Protein AF-A0A183GQ91-F1 (afdb_monomer_lite)

Sequence (179 aa):
LESNKSLPPFDAIWNLSKISVDLEGVGVRSLQSEACPQLPSLFRNYWTLDDLSRPHTPFTAAIDSSFLFVITQKGTPLLAGCYAGNPAPQNSAFSLRAMFRIRNKSPPKEIPRPKEKLTKIQKKGEKIRRKRAAKMKRQAAEVLRKTRKRKKTMMKKAVGPPVAITFRSHNSPPTFLRH

Secondary structure (DSSP, 8-state):
-----PPPP-S-----------S--TT-S-SS-PPPPPPPGGG-TT--TTTTTSPPPP------S-EEEEEEETTEEEEEEEE--SSPPP---------HHHHTS------PPP-----HHHHHHHHHHHHHHHHHHHHHHHHHHHHHHHHHHHHHHS---------------------

pLDDT: mean 70.51, std 16.8, range [41.91, 93.62]

Structure (mmCIF, N/CA/C/O backbone):
data_AF-A0A183GQ91-F1
#
_entry.id   AF-A0A183GQ91-F1
#
loop_
_atom_site.group_PDB
_atom_site.id
_atom_site.type_symbol
_atom_site.label_atom_id
_atom_site.label_alt_id
_atom_site.label_comp_id
_atom_site.label_asym_id
_atom_site.label_entity_id
_atom_site.label_seq_id
_atom_site.pdbx_PDB_ins_code
_atom_site.Cartn_x
_atom_site.Cartn_y
_atom_site.Cartn_z
_atom_site.occupancy
_atom_site.B_iso_or_equiv
_atom_site.auth_seq_id
_atom_site.auth_comp_id
_atom_site.auth_asym_id
_atom_site.auth_atom_id
_atom_site.pdbx_PDB_model_num
ATOM 1 N N . LEU A 1 1 ? -12.845 23.732 22.575 1.00 45.59 1 LEU A N 1
ATOM 2 C CA . LEU A 1 1 ? -13.965 22.876 22.129 1.00 45.59 1 LEU A CA 1
ATOM 3 C C . LEU A 1 1 ? -13.473 22.135 20.894 1.00 45.59 1 LEU A C 1
ATOM 5 O O . LEU A 1 1 ? -13.706 22.604 19.801 1.00 45.59 1 LEU A O 1
ATOM 9 N N . GLU A 1 2 ? -12.720 21.044 21.047 1.00 42.25 2 GLU A N 1
ATOM 10 C CA . GLU A 1 2 ? -12.283 20.252 19.887 1.00 42.25 2 GLU A CA 1
ATOM 11 C C . GLU A 1 2 ? -12.387 18.771 20.229 1.00 42.25 2 GLU A C 1
ATOM 13 O O . GLU A 1 2 ? -11.795 18.248 21.176 1.00 42.25 2 GLU A O 1
ATOM 18 N N . SER A 1 3 ? -13.301 18.140 19.507 1.00 47.81 3 SER A N 1
ATOM 19 C CA . SER A 1 3 ? -13.744 16.771 19.662 1.00 47.81 3 SER A CA 1
ATOM 20 C C . SER A 1 3 ? -12.630 15.799 19.287 1.00 47.81 3 SER A C 1
ATOM 22 O O . SER A 1 3 ? -12.209 15.761 18.134 1.00 47.81 3 SER A O 1
ATOM 24 N N . ASN A 1 4 ? -12.241 14.936 20.229 1.00 55.56 4 ASN A N 1
ATOM 25 C CA . ASN A 1 4 ? -11.648 13.640 19.905 1.00 55.56 4 ASN A CA 1
ATOM 26 C C . ASN A 1 4 ? -12.714 12.811 19.175 1.00 55.56 4 ASN A C 1
ATOM 28 O O . ASN A 1 4 ? -13.448 12.046 19.802 1.00 55.56 4 ASN A O 1
ATOM 32 N N . LYS A 1 5 ? -12.844 13.001 17.862 1.00 58.00 5 LYS A N 1
ATOM 33 C CA . LYS A 1 5 ? -13.606 12.097 17.004 1.00 58.00 5 LYS A CA 1
ATOM 34 C C . LYS A 1 5 ? -12.736 10.865 16.775 1.00 58.00 5 LYS A C 1
ATOM 36 O O . LYS A 1 5 ? -11.973 10.795 15.820 1.00 58.00 5 LYS A O 1
ATOM 41 N N . SER A 1 6 ? -12.820 9.916 17.707 1.00 64.69 6 SER A N 1
ATOM 42 C CA . SER A 1 6 ? -12.523 8.517 17.400 1.00 64.69 6 SER A CA 1
ATOM 43 C C . SER A 1 6 ? -13.338 8.162 16.166 1.00 64.69 6 SER A C 1
ATOM 45 O O . SER A 1 6 ? -14.555 8.363 16.182 1.00 64.69 6 SER A O 1
ATOM 47 N N . LEU A 1 7 ? -12.682 7.674 15.114 1.00 60.44 7 LEU A N 1
ATOM 48 C CA . LEU A 1 7 ? -13.390 7.108 13.973 1.00 60.44 7 LEU A CA 1
ATOM 49 C C . LEU A 1 7 ? -14.388 6.060 14.505 1.00 60.44 7 LEU A C 1
ATOM 51 O O . LEU A 1 7 ? -14.053 5.340 15.458 1.00 60.44 7 LEU A O 1
ATOM 55 N N . PRO A 1 8 ? -15.627 6.031 13.988 1.00 66.75 8 PRO A N 1
ATOM 56 C CA . PRO A 1 8 ? -16.601 5.032 14.396 1.00 66.75 8 PRO A CA 1
ATOM 57 C C . PRO A 1 8 ? -16.057 3.625 14.095 1.00 66.75 8 PRO A C 1
ATOM 59 O O . PRO A 1 8 ? -15.249 3.474 13.173 1.00 66.75 8 PRO A O 1
ATOM 62 N N . PRO A 1 9 ? -16.465 2.597 14.861 1.00 74.75 9 PRO A N 1
ATOM 63 C CA . PRO A 1 9 ? -16.145 1.221 14.509 1.00 74.75 9 PRO A CA 1
ATOM 64 C C . PRO A 1 9 ? -16.698 0.940 13.107 1.00 74.75 9 PRO A C 1
ATOM 66 O O . PRO A 1 9 ? -17.877 1.173 12.849 1.00 74.75 9 PRO A O 1
ATOM 69 N N . PHE A 1 10 ? -15.827 0.511 12.201 1.00 75.50 10 PHE A N 1
ATOM 70 C CA . PHE A 1 10 ? -16.180 0.104 10.847 1.00 75.50 10 PHE A CA 1
ATOM 71 C C . PHE A 1 10 ? -16.064 -1.418 10.753 1.00 75.50 10 PHE A C 1
ATOM 73 O O . PHE A 1 10 ? -15.099 -1.992 11.258 1.00 75.50 10 PHE A O 1
ATOM 80 N N . ASP A 1 11 ? -17.033 -2.065 10.106 1.00 76.44 11 ASP A N 1
ATOM 81 C CA . ASP A 1 11 ? -17.033 -3.524 9.940 1.00 76.44 11 ASP A CA 1
ATOM 82 C C . ASP A 1 11 ? -16.030 -3.975 8.864 1.00 76.44 11 ASP A C 1
ATOM 84 O O . ASP A 1 11 ? -15.424 -5.039 8.979 1.00 76.44 11 ASP A O 1
ATOM 88 N N . ALA A 1 12 ? -15.801 -3.144 7.838 1.00 75.94 12 ALA A N 1
ATOM 89 C CA . ALA A 1 12 ? -14.780 -3.346 6.813 1.00 75.94 12 ALA A CA 1
ATOM 90 C C . ALA A 1 12 ? -14.427 -2.027 6.103 1.00 75.94 12 ALA A C 1
ATOM 92 O O . ALA A 1 12 ? -15.261 -1.128 5.986 1.00 75.94 12 ALA A O 1
ATOM 93 N N . ILE A 1 13 ? -13.198 -1.934 5.588 1.00 79.88 13 ILE A N 1
ATOM 94 C CA . ILE A 1 13 ? -12.772 -0.894 4.641 1.00 79.88 13 ILE A CA 1
ATOM 95 C C . ILE A 1 13 ? -12.487 -1.591 3.315 1.00 79.88 13 ILE A C 1
ATOM 97 O O . ILE A 1 13 ? -11.600 -2.438 3.239 1.00 79.88 13 ILE A O 1
ATOM 101 N N . TRP A 1 14 ? -13.231 -1.222 2.278 1.00 83.31 14 TRP A N 1
ATOM 102 C CA . TRP A 1 14 ? -13.055 -1.748 0.929 1.00 83.31 14 TRP A CA 1
ATOM 103 C C . TRP A 1 14 ? -12.305 -0.728 0.078 1.00 83.31 14 TRP A C 1
ATOM 105 O O . TRP A 1 14 ? -12.688 0.439 0.026 1.00 83.31 14 TRP A O 1
ATOM 115 N N . ASN A 1 15 ? -11.245 -1.169 -0.594 1.00 83.94 15 ASN A N 1
ATOM 116 C CA . ASN A 1 15 ? -10.548 -0.378 -1.599 1.00 83.94 15 ASN A CA 1
ATOM 117 C C . ASN A 1 15 ? -10.612 -1.134 -2.927 1.00 83.94 15 ASN A C 1
ATOM 119 O O . ASN A 1 15 ? -10.128 -2.262 -3.021 1.00 83.94 15 ASN A O 1
ATOM 123 N N . LEU A 1 16 ? -11.238 -0.515 -3.925 1.00 86.38 16 LEU A N 1
ATOM 124 C CA . LEU A 1 16 ? -11.279 -1.007 -5.292 1.00 86.38 16 LEU A CA 1
ATOM 125 C C . LEU A 1 16 ? -10.530 -0.011 -6.172 1.00 86.38 16 LEU A C 1
ATOM 127 O O . LEU A 1 16 ? -10.874 1.168 -6.211 1.00 86.38 16 LEU A O 1
ATOM 131 N N . SER A 1 17 ? -9.517 -0.500 -6.878 1.00 85.50 17 SER A N 1
ATOM 132 C CA . SER A 1 17 ? -8.691 0.290 -7.786 1.00 85.50 17 SER A CA 1
ATOM 133 C C . SER A 1 17 ? -8.646 -0.397 -9.148 1.00 85.50 17 SER A C 1
ATOM 135 O O . SER A 1 17 ? -8.503 -1.617 -9.222 1.00 85.50 17 SER A O 1
ATOM 137 N N . LYS A 1 18 ? -8.772 0.381 -10.225 1.00 87.00 18 LYS A N 1
ATOM 138 C CA . LYS A 1 18 ? -8.677 -0.087 -11.612 1.00 87.00 18 LYS A CA 1
ATOM 139 C C . LYS A 1 18 ? -7.689 0.797 -12.362 1.00 87.00 18 LYS A C 1
ATOM 141 O O . LYS A 1 18 ? -7.714 2.013 -12.201 1.00 87.00 18 LYS A O 1
ATOM 146 N N . ILE A 1 19 ? -6.850 0.176 -13.181 1.00 85.56 19 ILE A N 1
ATOM 147 C CA . ILE A 1 19 ? -5.863 0.849 -14.026 1.00 85.56 19 ILE A CA 1
ATOM 148 C C . ILE A 1 19 ? -5.972 0.242 -15.417 1.00 85.56 19 ILE A C 1
ATOM 150 O O . ILE A 1 19 ? -6.110 -0.975 -15.550 1.00 85.56 19 ILE A O 1
ATOM 154 N N . SER A 1 20 ? -5.888 1.087 -16.431 1.00 85.00 20 SER A N 1
ATOM 155 C CA . SER A 1 20 ? -5.679 0.705 -17.823 1.00 85.00 20 SER A CA 1
ATOM 156 C C . SER A 1 20 ? -4.433 1.423 -18.317 1.00 85.00 20 SER A C 1
ATOM 158 O O . SER A 1 20 ? -4.242 2.598 -18.010 1.00 85.00 20 SER A O 1
ATOM 160 N N . VAL A 1 21 ? -3.575 0.701 -19.030 1.00 83.31 21 VAL A N 1
ATOM 161 C CA . VAL A 1 21 ? -2.389 1.253 -19.685 1.00 83.31 21 VAL A CA 1
ATOM 162 C C . VAL A 1 21 ? -2.553 0.974 -21.168 1.00 83.31 21 VAL A C 1
ATOM 164 O O . VAL A 1 21 ? -2.753 -0.177 -21.555 1.00 83.31 21 VAL A O 1
ATOM 167 N N . ASP A 1 22 ? -2.513 2.025 -21.971 1.00 83.31 22 ASP A N 1
ATOM 168 C CA . ASP A 1 22 ? -2.649 1.995 -23.420 1.00 83.31 22 ASP A CA 1
ATOM 169 C C . ASP A 1 22 ? -1.534 2.832 -24.069 1.00 83.31 22 ASP A C 1
ATOM 171 O O . ASP A 1 22 ? -0.578 3.254 -23.414 1.00 83.31 22 ASP A O 1
ATOM 175 N N . LEU A 1 23 ? -1.622 3.004 -25.387 1.00 80.75 23 LEU A N 1
ATOM 176 C CA . LEU A 1 23 ? -0.683 3.805 -26.170 1.00 80.75 23 LEU A CA 1
ATOM 177 C C . LEU A 1 23 ? -1.080 5.292 -26.224 1.00 80.75 23 LEU A C 1
ATOM 179 O O . LEU A 1 23 ? -0.444 6.059 -26.948 1.00 80.75 23 LEU A O 1
ATOM 183 N N . GLU A 1 24 ? -2.135 5.712 -25.520 1.00 77.38 24 GLU A N 1
ATOM 184 C CA . GLU A 1 24 ? -2.628 7.085 -25.596 1.00 77.38 24 GLU A CA 1
ATOM 185 C C . GLU A 1 24 ? -1.759 8.038 -24.758 1.00 77.38 24 GLU A C 1
ATOM 187 O O . GLU A 1 24 ? -1.405 7.776 -23.609 1.00 77.38 24 GLU A O 1
ATOM 192 N N . GLY A 1 25 ? -1.404 9.192 -25.331 1.00 66.75 25 GLY A N 1
ATOM 193 C CA . GLY A 1 25 ? -0.608 10.209 -24.647 1.00 66.75 25 GLY A CA 1
ATOM 194 C C . GLY A 1 25 ? -0.501 11.512 -25.438 1.00 66.75 25 GLY A C 1
ATOM 195 O O . GLY A 1 25 ? -0.478 11.524 -26.667 1.00 66.75 25 GLY A O 1
ATOM 196 N N . VAL A 1 26 ? -0.432 12.649 -24.743 1.00 54.97 26 VAL A N 1
ATOM 197 C CA . VAL A 1 26 ? -0.196 13.950 -25.388 1.00 54.97 26 VAL A CA 1
ATOM 198 C C . VAL A 1 26 ? 1.276 14.016 -25.792 1.00 54.97 26 VAL A C 1
ATOM 200 O O . VAL A 1 26 ? 2.142 14.119 -24.929 1.00 54.97 26 VAL A O 1
ATOM 203 N N . GLY A 1 27 ? 1.560 13.941 -27.096 1.00 52.28 27 GLY A N 1
ATOM 204 C CA . GLY A 1 27 ? 2.931 14.005 -27.616 1.00 52.28 27 GLY A CA 1
ATOM 205 C C . GLY A 1 27 ? 3.409 12.796 -28.422 1.00 52.28 27 GLY A C 1
ATOM 206 O O . GLY A 1 27 ? 4.600 12.720 -28.691 1.00 52.28 27 GLY A O 1
ATOM 207 N N . VAL A 1 28 ? 2.525 11.904 -28.898 1.00 50.94 28 VAL A N 1
ATOM 208 C CA . VAL A 1 28 ? 2.866 10.862 -29.905 1.00 50.94 28 VAL A CA 1
ATOM 209 C C . VAL A 1 28 ? 3.153 11.472 -31.297 1.00 50.94 28 VAL A C 1
ATOM 211 O O . VAL A 1 28 ? 2.815 10.917 -32.340 1.00 50.94 28 VAL A O 1
ATOM 214 N N . ARG A 1 29 ? 3.749 12.669 -31.348 1.00 48.22 29 ARG A N 1
ATOM 215 C CA . ARG A 1 29 ? 4.317 13.228 -32.572 1.00 48.22 29 ARG A CA 1
ATOM 216 C C . ARG A 1 29 ? 5.681 12.587 -32.754 1.00 48.22 29 ARG A C 1
ATOM 218 O O . ARG A 1 29 ? 6.613 12.967 -32.066 1.00 48.22 29 ARG A O 1
ATOM 225 N N . SER A 1 30 ? 5.721 11.610 -33.661 1.00 50.47 30 SER A N 1
ATOM 226 C CA . SER A 1 30 ? 6.895 10.927 -34.212 1.00 50.47 30 SER A CA 1
ATOM 227 C C . SER A 1 30 ? 7.931 10.438 -33.194 1.00 50.47 30 SER A C 1
ATOM 229 O O . SER A 1 30 ? 8.595 11.217 -32.525 1.00 50.47 30 SER A O 1
ATOM 231 N N . LEU A 1 31 ? 8.200 9.134 -33.203 1.00 51.12 31 LEU A N 1
ATOM 232 C CA . LEU A 1 31 ? 9.393 8.487 -32.630 1.00 51.12 31 LEU A CA 1
ATOM 233 C C . LEU A 1 31 ? 10.724 8.951 -33.289 1.00 51.12 31 LEU A C 1
ATOM 235 O O . LEU A 1 31 ? 11.658 8.174 -33.452 1.00 51.12 31 LEU A O 1
ATOM 239 N N . GLN A 1 32 ? 10.807 10.211 -33.710 1.00 49.12 32 GLN A N 1
ATOM 240 C CA . GLN A 1 32 ? 11.984 10.909 -34.203 1.00 49.12 32 GLN A CA 1
ATOM 241 C C . GLN A 1 32 ? 12.317 11.950 -33.133 1.00 49.12 32 GLN A C 1
ATOM 243 O O . GLN A 1 32 ? 11.645 12.968 -33.003 1.00 49.12 32 GLN A O 1
ATOM 248 N N . SER A 1 33 ? 13.296 11.619 -32.297 1.00 44.06 33 SER A N 1
ATOM 249 C CA . SER A 1 33 ? 13.780 12.462 -31.207 1.00 44.06 33 SER A CA 1
ATOM 250 C C . SER A 1 33 ? 14.222 13.827 -31.745 1.00 44.06 33 SER A C 1
ATOM 252 O O . SER A 1 33 ? 15.272 13.922 -32.377 1.00 44.06 33 SER A O 1
ATOM 254 N N . GLU A 1 34 ? 13.478 14.896 -31.461 1.00 48.31 34 GLU A N 1
ATOM 255 C CA . GLU A 1 34 ? 14.061 16.239 -31.508 1.00 48.31 34 GLU A CA 1
ATOM 256 C C . GLU A 1 34 ? 15.117 16.366 -30.397 1.00 48.31 34 GLU A C 1
ATOM 258 O O . GLU A 1 34 ? 15.026 15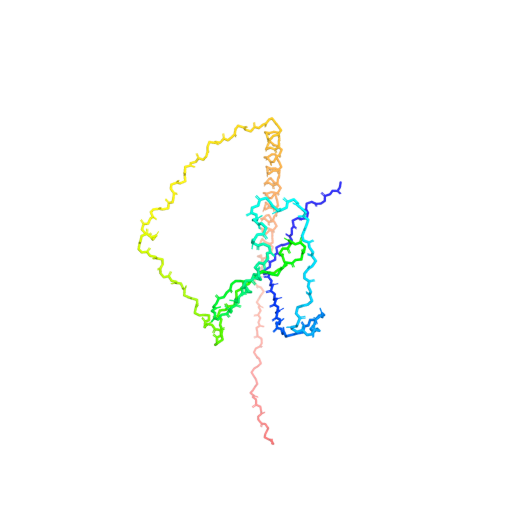.731 -29.340 1.00 48.31 34 GLU A O 1
ATOM 263 N N . ALA A 1 35 ? 16.180 17.119 -30.683 1.00 49.53 35 ALA A N 1
ATOM 264 C CA . ALA A 1 35 ? 17.376 17.201 -29.856 1.00 49.53 35 ALA A CA 1
ATOM 265 C C . ALA A 1 35 ? 17.063 17.661 -28.418 1.00 49.53 35 ALA A C 1
ATOM 267 O O . ALA A 1 35 ? 16.379 18.656 -28.186 1.00 49.53 35 ALA A O 1
ATOM 268 N N . CYS A 1 36 ? 17.601 16.915 -27.453 1.00 47.31 36 CYS A N 1
ATOM 269 C CA . CYS A 1 36 ? 17.405 17.106 -26.019 1.00 47.31 36 CYS A CA 1
ATOM 270 C C . CYS A 1 36 ? 17.847 18.515 -25.551 1.00 47.31 36 CYS A C 1
ATOM 272 O O . CYS A 1 36 ? 18.941 18.957 -25.920 1.00 47.31 36 CYS A O 1
ATOM 274 N N . PRO A 1 37 ? 17.064 19.224 -24.712 1.00 50.66 37 PRO A N 1
ATOM 275 C CA . PRO A 1 37 ? 17.494 20.487 -24.121 1.00 50.66 37 PRO A CA 1
ATOM 276 C C . PRO A 1 37 ? 18.655 20.249 -23.143 1.00 50.66 37 PRO A C 1
ATOM 278 O O . PRO A 1 37 ? 18.594 19.385 -22.268 1.00 50.66 37 PRO A O 1
ATOM 281 N N . GLN A 1 38 ? 19.737 21.012 -23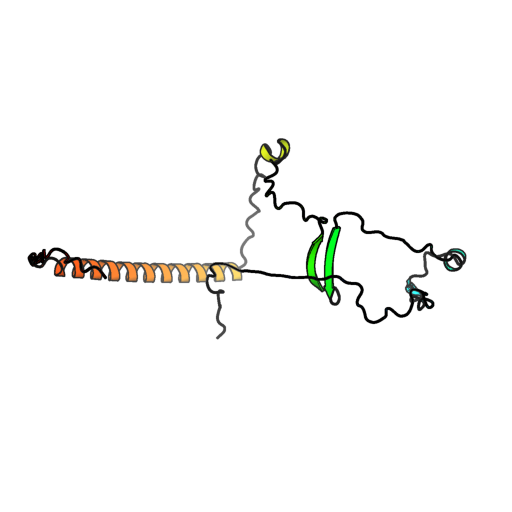.311 1.00 54.12 38 GLN A N 1
ATOM 282 C CA . GLN A 1 38 ? 20.988 20.844 -22.567 1.00 54.12 38 GLN A CA 1
ATOM 283 C C . GLN A 1 38 ? 20.785 20.941 -21.043 1.00 54.12 38 GLN A C 1
ATOM 285 O O . GLN A 1 38 ? 20.170 21.885 -20.545 1.00 54.12 38 GLN A O 1
ATOM 290 N N . LEU A 1 39 ? 21.350 19.983 -20.295 1.00 50.22 39 LEU A N 1
ATOM 291 C CA . LEU A 1 39 ? 21.336 19.990 -18.829 1.00 50.22 39 LEU A CA 1
ATOM 292 C C . LEU A 1 39 ? 22.164 21.153 -18.234 1.00 50.22 39 LEU A C 1
ATOM 294 O O . LEU A 1 39 ? 23.182 21.546 -18.815 1.00 50.22 39 LEU A O 1
ATOM 298 N N . PRO A 1 40 ? 21.797 21.652 -17.033 1.00 50.84 40 PRO A N 1
ATOM 299 C CA . PRO A 1 40 ? 22.548 22.682 -16.316 1.00 50.84 40 PRO A CA 1
ATOM 300 C C . PRO A 1 40 ? 23.999 22.272 -16.025 1.00 50.84 40 PRO A C 1
ATOM 302 O O . PRO A 1 40 ? 24.287 21.125 -15.675 1.00 50.84 40 PRO A O 1
ATOM 305 N N . SER A 1 41 ? 24.910 23.245 -16.104 1.00 55.22 41 SER A N 1
ATOM 306 C CA . SER A 1 41 ? 26.374 23.075 -16.044 1.00 55.22 41 SER A CA 1
ATOM 307 C C . SER A 1 41 ? 26.917 22.385 -14.786 1.00 55.22 41 SER A C 1
ATOM 309 O O . SER A 1 41 ? 28.026 21.859 -14.817 1.00 55.22 41 SER A O 1
ATOM 311 N N . LEU A 1 42 ? 26.146 22.335 -13.698 1.00 51.72 42 LEU A N 1
ATOM 312 C CA . LEU A 1 42 ? 26.565 21.779 -12.406 1.00 51.72 42 LEU A CA 1
ATOM 313 C C . LEU A 1 42 ? 26.741 20.248 -12.396 1.00 51.72 42 LEU A C 1
ATOM 315 O O . LEU A 1 42 ? 27.360 19.724 -11.474 1.00 51.72 42 LEU A O 1
ATOM 319 N N . PHE A 1 43 ? 26.256 19.529 -13.416 1.00 51.06 43 PHE A N 1
ATOM 320 C CA . PHE A 1 43 ? 26.429 18.072 -13.548 1.00 51.06 43 PHE A CA 1
ATOM 321 C C . PHE A 1 43 ? 27.604 17.658 -14.460 1.00 51.06 43 PHE A C 1
ATOM 323 O O . PHE A 1 43 ? 27.823 16.467 -14.677 1.00 51.06 43 PHE A O 1
ATOM 330 N N . ARG A 1 44 ? 28.388 18.612 -14.990 1.00 53.88 44 ARG A N 1
ATOM 331 C CA . ARG A 1 44 ? 29.426 18.369 -16.018 1.00 53.88 44 ARG A CA 1
ATOM 332 C C . ARG A 1 44 ? 30.794 17.883 -15.508 1.00 53.88 44 ARG A C 1
ATOM 334 O O . ARG A 1 44 ? 31.719 17.787 -16.303 1.00 53.88 44 ARG A O 1
ATOM 341 N N . ASN A 1 45 ? 30.964 17.544 -14.230 1.00 48.06 45 ASN A N 1
ATOM 342 C CA . ASN A 1 45 ? 32.311 17.307 -13.675 1.00 48.06 45 ASN A CA 1
ATOM 343 C C . ASN A 1 45 ? 32.871 15.878 -13.845 1.00 48.06 45 ASN A C 1
ATOM 345 O O . ASN A 1 45 ? 33.960 15.603 -13.355 1.00 48.06 45 ASN A O 1
ATOM 349 N N . TYR A 1 46 ? 32.168 14.980 -14.542 1.00 51.16 46 TYR A N 1
ATOM 350 C CA . TYR A 1 46 ? 32.629 13.599 -14.789 1.00 51.16 46 TYR A CA 1
ATOM 351 C C . TYR A 1 46 ? 32.757 13.225 -16.269 1.00 51.16 46 TYR A C 1
ATOM 353 O O . TYR A 1 46 ? 33.070 12.081 -16.574 1.00 51.16 46 TYR A O 1
ATOM 361 N N . TRP A 1 47 ? 32.503 14.163 -17.180 1.00 53.09 47 TRP A N 1
ATOM 362 C CA . TRP A 1 47 ? 32.396 13.871 -18.607 1.00 53.09 47 TRP A CA 1
ATOM 363 C C . TRP A 1 47 ? 33.546 14.554 -19.332 1.00 53.09 47 TRP A C 1
ATOM 365 O O . TRP A 1 47 ? 33.684 15.778 -19.274 1.00 53.09 47 TRP A O 1
ATOM 375 N N . THR A 1 48 ? 34.395 13.769 -19.990 1.00 59.44 48 THR A N 1
ATOM 376 C CA . THR A 1 48 ? 35.394 14.328 -20.900 1.00 59.44 48 THR A CA 1
ATOM 377 C C . THR A 1 48 ? 34.691 14.895 -22.135 1.00 59.44 48 THR A C 1
ATOM 379 O O . THR A 1 48 ? 33.555 14.532 -22.445 1.00 59.44 48 THR A O 1
ATOM 382 N N . LEU A 1 49 ? 35.337 15.817 -22.852 1.00 58.44 49 LEU A N 1
ATOM 383 C CA . LEU A 1 49 ? 34.750 16.429 -24.053 1.00 58.44 49 LEU A CA 1
ATOM 384 C C . LEU A 1 49 ? 34.413 15.375 -25.134 1.00 58.44 49 LEU A C 1
ATOM 386 O O . LEU A 1 49 ? 33.471 15.562 -25.901 1.00 58.44 49 LEU A O 1
ATOM 390 N N . ASP A 1 50 ? 35.124 14.243 -25.119 1.00 57.66 50 ASP A N 1
ATOM 391 C CA . ASP A 1 50 ? 34.872 13.063 -25.955 1.00 57.66 50 ASP A CA 1
ATOM 392 C C . ASP A 1 50 ? 33.647 12.239 -25.524 1.00 57.66 50 ASP A C 1
ATOM 394 O O . ASP A 1 50 ? 33.034 11.573 -26.358 1.00 57.66 50 ASP A O 1
ATOM 398 N N . ASP A 1 51 ? 33.236 12.287 -24.253 1.00 57.00 51 ASP A N 1
ATOM 399 C CA . ASP A 1 51 ? 32.023 11.593 -23.791 1.00 57.00 51 ASP A CA 1
ATOM 400 C C . ASP A 1 51 ? 30.743 12.328 -24.218 1.00 57.00 51 ASP A C 1
ATOM 402 O O . ASP A 1 51 ? 29.676 11.721 -24.306 1.00 57.00 51 ASP A O 1
ATOM 406 N N . LEU A 1 52 ? 30.849 13.631 -24.506 1.00 57.00 52 LEU A N 1
ATOM 407 C CA . LEU A 1 52 ? 29.756 14.473 -25.005 1.00 57.00 52 LEU A CA 1
ATOM 408 C C . LEU A 1 52 ? 29.554 14.358 -26.524 1.00 57.00 52 LEU A C 1
ATOM 410 O O . LEU A 1 52 ? 28.485 14.710 -27.020 1.00 57.00 52 LEU A O 1
ATOM 414 N N . SER A 1 53 ? 30.575 13.915 -27.266 1.00 59.53 53 SER A N 1
ATOM 415 C CA . SER A 1 53 ? 30.535 13.798 -28.731 1.00 59.53 53 SER A CA 1
ATOM 416 C C . SER A 1 53 ? 30.055 12.427 -29.208 1.00 59.53 53 SER A C 1
ATOM 418 O O . SER A 1 53 ? 29.658 12.276 -30.366 1.00 59.53 53 SER A O 1
ATOM 420 N N . ARG A 1 54 ? 30.052 11.421 -28.326 1.00 60.66 54 ARG A N 1
ATOM 421 C CA . ARG A 1 54 ? 29.536 10.090 -28.641 1.00 60.66 54 ARG A CA 1
ATOM 422 C C . ARG A 1 54 ? 28.017 10.079 -28.478 1.00 60.66 54 ARG A C 1
ATOM 424 O O . ARG A 1 54 ? 27.533 10.392 -27.391 1.00 60.66 54 ARG A O 1
ATOM 431 N N . PRO A 1 55 ? 27.247 9.684 -29.509 1.00 63.47 55 PRO A N 1
ATOM 432 C CA . PRO A 1 55 ? 25.823 9.450 -29.330 1.00 63.47 55 PRO A CA 1
ATOM 433 C C . PRO A 1 55 ? 25.656 8.387 -28.243 1.00 63.47 55 PRO A C 1
ATOM 435 O O . PRO A 1 55 ? 26.156 7.268 -28.378 1.00 63.47 55 PRO A O 1
ATOM 438 N N . HIS A 1 56 ? 25.005 8.750 -27.137 1.00 61.81 56 HIS A N 1
ATOM 439 C CA . HIS A 1 56 ? 24.693 7.787 -26.090 1.00 61.81 56 HIS A CA 1
ATOM 440 C C . HIS A 1 56 ? 23.883 6.651 -26.709 1.00 61.81 56 HIS A C 1
ATOM 442 O O . HIS A 1 56 ? 22.888 6.892 -27.395 1.00 61.81 56 HIS A O 1
ATOM 448 N N . THR A 1 57 ? 24.309 5.411 -26.482 1.00 62.66 57 THR A N 1
ATOM 449 C CA . THR A 1 57 ? 23.530 4.248 -26.891 1.00 62.66 57 THR A CA 1
ATOM 450 C C . THR A 1 57 ? 22.184 4.303 -26.167 1.00 62.66 57 THR A C 1
ATOM 452 O O . THR A 1 57 ? 22.166 4.323 -24.932 1.00 62.66 57 THR A O 1
ATOM 455 N N . PRO A 1 58 ? 21.051 4.372 -26.891 1.00 64.19 58 PRO A N 1
ATOM 456 C CA . PRO A 1 58 ? 19.748 4.420 -26.254 1.00 64.19 58 PRO A CA 1
ATOM 457 C C . PRO A 1 58 ? 19.560 3.140 -25.444 1.00 64.19 58 PRO A C 1
ATOM 459 O O . PRO A 1 58 ? 19.681 2.027 -25.962 1.00 64.19 58 PRO A O 1
ATOM 462 N N . PHE A 1 59 ? 19.289 3.300 -24.151 1.00 60.56 59 PHE A N 1
ATOM 463 C CA . PHE A 1 59 ? 19.004 2.172 -23.281 1.00 60.56 59 PHE A CA 1
ATOM 464 C C . PHE A 1 59 ? 17.663 1.572 -23.702 1.00 60.56 59 PHE A C 1
ATOM 466 O O . PHE A 1 59 ? 16.601 2.135 -23.439 1.00 60.56 59 PHE A O 1
ATOM 473 N N . THR A 1 60 ? 17.719 0.445 -24.405 1.00 65.31 60 THR A N 1
ATOM 474 C CA . THR A 1 60 ? 16.521 -0.297 -24.790 1.00 65.31 60 THR A CA 1
ATOM 475 C C . THR A 1 60 ? 16.145 -1.198 -23.623 1.00 65.31 60 THR A C 1
ATOM 477 O O . THR A 1 60 ? 16.853 -2.157 -23.324 1.00 65.31 60 THR A O 1
ATOM 480 N N . ALA A 1 61 ? 15.051 -0.865 -22.942 1.00 70.38 61 ALA A N 1
ATOM 481 C CA . ALA A 1 61 ? 14.491 -1.674 -21.870 1.00 70.38 61 ALA A CA 1
ATOM 482 C C . ALA A 1 61 ? 13.181 -2.298 -22.348 1.00 70.38 61 ALA A C 1
ATOM 484 O O . ALA A 1 61 ? 12.199 -1.589 -22.564 1.00 70.38 61 ALA A O 1
ATOM 485 N N . ALA A 1 62 ? 13.170 -3.617 -22.506 1.00 76.12 62 ALA A N 1
ATOM 486 C CA . ALA A 1 62 ? 11.944 -4.384 -22.666 1.00 76.12 62 ALA A CA 1
ATOM 487 C C . ALA A 1 62 ? 11.511 -4.913 -21.291 1.00 76.12 62 ALA A C 1
ATOM 489 O O . ALA A 1 62 ? 12.342 -5.364 -20.499 1.00 76.12 62 ALA A O 1
ATOM 490 N N . ILE A 1 63 ? 10.218 -4.811 -20.980 1.00 79.12 63 ILE A N 1
ATOM 491 C CA . ILE A 1 63 ? 9.645 -5.324 -19.731 1.00 79.12 63 ILE A CA 1
ATOM 492 C C . ILE A 1 63 ? 8.905 -6.622 -20.059 1.00 79.12 63 ILE A C 1
ATOM 494 O O . ILE A 1 63 ? 7.681 -6.650 -20.169 1.00 79.12 63 ILE A O 1
ATOM 498 N N . ASP A 1 64 ? 9.674 -7.696 -20.228 1.00 81.06 64 ASP A N 1
ATOM 499 C CA . ASP A 1 64 ? 9.162 -8.997 -20.687 1.00 81.06 64 ASP A CA 1
ATOM 500 C C . ASP A 1 64 ? 8.798 -9.951 -19.531 1.00 81.06 64 ASP A C 1
ATOM 502 O O . ASP A 1 64 ? 8.354 -11.078 -19.746 1.00 81.06 64 ASP A O 1
ATOM 506 N N . SER A 1 65 ? 8.983 -9.517 -18.280 1.00 80.19 65 SER A N 1
ATOM 507 C CA . SER A 1 65 ? 8.739 -10.308 -17.068 1.00 80.19 65 SER A CA 1
ATOM 508 C C . SER A 1 65 ? 7.872 -9.562 -16.059 1.00 80.19 65 SER A C 1
ATOM 510 O O . SER A 1 65 ? 7.654 -8.359 -16.180 1.00 80.19 65 SER A O 1
ATOM 512 N N . SER A 1 66 ? 7.424 -10.255 -15.009 1.00 85.00 66 SER A N 1
ATOM 513 C CA . SER A 1 66 ? 6.712 -9.636 -13.887 1.00 85.00 66 SER A CA 1
ATOM 514 C C . SER A 1 66 ? 7.472 -8.435 -13.318 1.00 85.00 66 SER A C 1
ATOM 516 O O . SER A 1 66 ? 8.687 -8.499 -13.119 1.00 85.00 66 SER A O 1
ATOM 518 N N . PHE A 1 67 ? 6.756 -7.352 -13.021 1.00 84.31 67 PHE A N 1
ATOM 519 C CA . PHE A 1 67 ? 7.348 -6.098 -12.560 1.00 84.31 67 PHE A CA 1
ATOM 520 C C . PHE A 1 67 ? 6.499 -5.413 -11.489 1.00 84.31 67 PHE A C 1
ATOM 522 O O . PHE A 1 67 ? 5.288 -5.618 -11.382 1.00 84.31 67 PHE A O 1
ATOM 529 N N . LEU A 1 68 ? 7.154 -4.581 -10.682 1.00 89.62 68 LEU A N 1
ATOM 530 C CA . LEU A 1 68 ? 6.507 -3.666 -9.745 1.00 89.62 68 LEU A CA 1
ATOM 531 C C . LEU A 1 68 ? 6.386 -2.295 -10.399 1.00 89.62 68 LEU A C 1
ATOM 533 O O . LEU A 1 68 ? 7.310 -1.851 -11.076 1.00 89.62 68 LEU A O 1
ATOM 537 N N . PHE A 1 69 ? 5.271 -1.612 -10.170 1.00 89.12 69 PHE A N 1
ATOM 538 C CA . PHE A 1 69 ? 5.065 -0.257 -10.661 1.00 89.12 69 PHE A CA 1
ATOM 539 C C . PHE A 1 69 ? 4.549 0.653 -9.550 1.00 89.12 69 PHE A C 1
ATOM 541 O O . PHE A 1 69 ? 3.817 0.231 -8.651 1.00 89.12 69 PHE A O 1
ATOM 548 N N . VAL A 1 70 ? 4.930 1.927 -9.632 1.00 92.00 70 VAL A N 1
ATOM 549 C CA . VAL A 1 70 ? 4.447 2.988 -8.750 1.00 92.00 70 VAL A CA 1
ATOM 550 C C . VAL A 1 70 ? 4.056 4.178 -9.615 1.00 92.00 70 VAL A C 1
ATOM 552 O O . VAL A 1 70 ? 4.884 4.729 -10.335 1.00 92.00 70 VAL A O 1
ATOM 555 N N . ILE A 1 71 ? 2.793 4.584 -9.536 1.00 89.88 71 ILE A N 1
ATOM 556 C CA . ILE A 1 71 ? 2.292 5.803 -10.165 1.00 89.88 71 ILE A CA 1
ATOM 557 C C . ILE A 1 71 ? 2.509 6.935 -9.172 1.00 89.88 71 ILE A C 1
ATOM 559 O O . ILE A 1 71 ? 1.992 6.900 -8.052 1.00 89.88 71 ILE A O 1
ATOM 563 N N . THR A 1 72 ? 3.286 7.937 -9.575 1.00 93.06 72 THR A N 1
ATOM 564 C CA . THR A 1 72 ? 3.601 9.093 -8.734 1.00 93.06 72 THR A CA 1
ATOM 565 C C . THR A 1 72 ? 3.112 10.383 -9.375 1.00 93.06 72 THR A C 1
ATOM 567 O O . THR A 1 72 ? 3.100 10.525 -10.595 1.00 93.06 72 THR A O 1
ATOM 570 N N . GLN A 1 73 ? 2.734 11.351 -8.545 1.00 90.50 73 GLN A N 1
ATOM 571 C CA . GLN A 1 73 ? 2.476 12.725 -8.960 1.00 90.50 73 GLN A CA 1
ATOM 572 C C . GLN A 1 73 ? 3.383 13.643 -8.148 1.00 90.50 73 GLN A C 1
ATOM 574 O O . GLN A 1 73 ? 3.264 13.719 -6.925 1.00 90.50 73 GLN A O 1
ATOM 579 N N . LYS A 1 74 ? 4.319 14.326 -8.823 1.00 90.81 74 LYS A N 1
ATOM 580 C CA . LYS A 1 74 ? 5.291 15.241 -8.188 1.00 90.81 74 LYS A CA 1
ATOM 581 C C . LYS A 1 74 ? 6.032 14.595 -7.000 1.00 90.81 74 LYS A C 1
ATOM 583 O O . LYS A 1 74 ? 6.176 15.203 -5.946 1.00 90.81 74 LYS A O 1
ATOM 588 N N . GLY A 1 75 ? 6.441 13.332 -7.150 1.00 83.25 75 GLY A N 1
ATOM 589 C CA . GLY A 1 75 ? 7.133 12.565 -6.104 1.00 83.25 75 GLY A CA 1
ATOM 590 C C . GLY A 1 75 ? 6.231 11.954 -5.024 1.00 83.25 75 GLY A C 1
ATOM 591 O O . GLY A 1 75 ? 6.721 11.198 -4.191 1.00 83.25 75 GLY A O 1
ATOM 592 N N . THR A 1 76 ? 4.921 12.215 -5.043 1.00 87.31 76 THR A N 1
ATOM 593 C CA . THR A 1 76 ? 3.966 11.576 -4.124 1.00 87.31 76 THR A CA 1
ATOM 594 C C . THR A 1 76 ? 3.419 10.294 -4.754 1.00 87.31 76 THR A C 1
ATOM 596 O O . THR A 1 76 ? 2.873 10.369 -5.858 1.00 87.31 76 THR A O 1
ATOM 599 N N . PRO A 1 77 ? 3.539 9.121 -4.109 1.00 88.88 77 PRO A N 1
ATOM 600 C CA . PRO A 1 77 ? 2.973 7.884 -4.635 1.00 88.88 77 PRO A CA 1
ATOM 601 C C . PRO A 1 77 ? 1.445 7.927 -4.543 1.00 88.88 77 PRO A C 1
ATOM 603 O O . PRO A 1 77 ? 0.883 8.058 -3.458 1.00 88.88 77 PRO A O 1
ATOM 606 N N . LEU A 1 78 ? 0.780 7.817 -5.690 1.00 89.25 78 LEU A N 1
ATOM 607 C CA . LEU A 1 78 ? -0.677 7.729 -5.786 1.00 89.25 78 LEU A CA 1
ATOM 608 C C . LEU A 1 78 ? -1.143 6.278 -5.728 1.00 89.25 78 LEU A C 1
ATOM 610 O O . LEU A 1 78 ? -2.170 5.970 -5.130 1.00 89.25 78 LEU A O 1
ATOM 614 N N . LEU A 1 79 ? -0.378 5.388 -6.357 1.00 90.25 79 LEU A N 1
ATOM 615 C CA . LEU A 1 79 ? -0.720 3.983 -6.465 1.00 90.25 79 LEU A CA 1
ATOM 616 C C . LEU A 1 79 ? 0.550 3.143 -6.616 1.00 90.25 79 LEU A C 1
ATOM 618 O O . LEU A 1 79 ? 1.463 3.527 -7.341 1.00 90.25 79 LEU A O 1
ATOM 622 N N . ALA A 1 80 ? 0.593 1.984 -5.967 1.00 91.31 80 ALA A N 1
ATOM 623 C CA . ALA A 1 80 ? 1.624 0.977 -6.170 1.00 91.31 80 ALA A CA 1
ATOM 624 C C . ALA A 1 80 ? 0.971 -0.373 -6.476 1.00 91.31 80 ALA A C 1
ATOM 626 O O . ALA A 1 80 ? -0.076 -0.699 -5.915 1.00 91.31 80 ALA A O 1
ATOM 627 N N . GLY A 1 81 ? 1.592 -1.153 -7.353 1.00 89.25 81 GLY A N 1
ATOM 628 C CA . GLY A 1 81 ? 1.087 -2.461 -7.745 1.00 89.25 81 GLY A CA 1
ATOM 629 C C . GLY A 1 81 ? 2.160 -3.346 -8.362 1.00 89.25 81 GLY A C 1
ATOM 630 O O . GLY A 1 81 ? 3.322 -2.961 -8.498 1.00 89.25 81 GLY A O 1
ATOM 631 N N . CYS A 1 82 ? 1.755 -4.558 -8.723 1.00 88.50 82 CYS A N 1
ATOM 632 C CA . CYS A 1 82 ? 2.575 -5.494 -9.474 1.00 88.50 82 CYS A CA 1
ATOM 633 C C . CYS A 1 82 ? 1.815 -5.980 -10.709 1.00 88.50 82 CYS A C 1
ATOM 635 O O . CYS A 1 82 ? 0.605 -6.204 -10.658 1.00 88.50 82 CYS A O 1
ATOM 637 N N . TYR A 1 83 ? 2.533 -6.147 -11.814 1.00 86.19 83 TYR A N 1
ATOM 638 C CA . TYR A 1 83 ? 2.075 -6.922 -12.955 1.00 86.19 83 TYR A CA 1
ATOM 639 C C . TYR A 1 83 ? 2.769 -8.277 -12.908 1.00 86.19 83 TYR A C 1
ATOM 641 O O . TYR A 1 83 ? 3.996 -8.348 -12.854 1.00 86.19 83 TYR A O 1
ATOM 649 N N . ALA A 1 84 ? 1.984 -9.349 -12.890 1.00 81.69 84 ALA A N 1
ATOM 650 C CA . ALA A 1 84 ? 2.489 -10.707 -12.715 1.00 81.69 84 ALA A CA 1
ATOM 651 C C . ALA A 1 84 ? 2.345 -11.583 -13.976 1.00 81.69 84 ALA A C 1
ATOM 653 O O . ALA A 1 84 ? 2.525 -12.795 -13.890 1.00 81.69 84 ALA A O 1
ATOM 654 N N . GLY A 1 85 ? 2.037 -10.975 -15.129 1.00 71.38 85 GLY A N 1
ATOM 655 C CA . GLY A 1 85 ? 1.839 -11.666 -16.408 1.00 71.38 85 GLY A CA 1
ATOM 656 C C . GLY A 1 85 ? 0.372 -11.947 -16.757 1.00 71.38 85 GLY A C 1
ATOM 657 O O . GLY A 1 85 ? -0.534 -11.702 -15.958 1.00 71.38 85 GLY A O 1
ATOM 658 N N . ASN A 1 86 ? 0.156 -12.455 -17.976 1.00 66.44 86 ASN A N 1
ATOM 659 C CA . ASN A 1 86 ? -1.132 -12.937 -18.484 1.00 66.44 86 ASN A CA 1
ATOM 660 C C . ASN A 1 86 ? -0.973 -14.404 -18.964 1.00 66.44 86 ASN A C 1
ATOM 662 O O . ASN A 1 86 ? -0.093 -14.643 -19.791 1.00 66.44 86 ASN A O 1
ATOM 666 N N . PRO A 1 87 ? -1.779 -15.381 -18.499 1.00 63.84 87 PRO A N 1
ATOM 667 C CA . PRO A 1 87 ? -2.852 -15.240 -17.519 1.00 63.84 87 PRO A CA 1
ATOM 668 C C . PRO A 1 87 ? -2.318 -14.755 -16.177 1.00 63.84 87 PRO A C 1
ATOM 670 O O . PRO A 1 87 ? -1.193 -15.082 -15.795 1.00 63.84 87 PRO A O 1
ATOM 673 N N . ALA A 1 88 ? -3.130 -13.959 -15.475 1.00 61.56 88 ALA A N 1
ATOM 674 C CA . ALA A 1 88 ? -2.822 -13.606 -14.098 1.00 61.56 88 ALA A CA 1
ATOM 675 C C . ALA A 1 88 ? -2.525 -14.912 -13.347 1.00 61.56 88 ALA A C 1
ATOM 677 O O . ALA A 1 88 ? -3.316 -15.859 -13.475 1.00 61.56 88 ALA A O 1
ATOM 678 N N . PRO A 1 89 ? -1.400 -15.012 -12.616 1.00 59.06 89 PRO A N 1
ATOM 679 C CA . PRO A 1 89 ? -1.128 -16.202 -11.834 1.00 59.06 89 PRO A CA 1
ATOM 680 C C . PRO A 1 89 ? -2.355 -16.467 -10.974 1.00 59.06 89 PRO A C 1
ATOM 682 O O . PRO A 1 89 ? -2.899 -15.541 -10.365 1.00 59.06 89 PRO A O 1
ATOM 685 N N . GLN A 1 90 ? -2.838 -17.713 -10.991 1.00 57.84 90 GLN A N 1
ATOM 686 C CA . GLN A 1 90 ? -3.959 -18.097 -10.147 1.00 57.84 90 GLN A CA 1
ATOM 687 C C . GLN A 1 90 ? -3.661 -17.583 -8.738 1.00 57.84 90 GLN A C 1
ATOM 689 O O . GLN A 1 90 ? -2.542 -17.746 -8.249 1.00 57.84 90 GLN A O 1
ATOM 694 N N . ASN A 1 91 ? -4.649 -16.954 -8.094 1.00 53.03 91 ASN A N 1
ATOM 695 C CA . ASN A 1 91 ? -4.602 -16.623 -6.671 1.00 53.03 91 ASN A CA 1
ATOM 696 C C . ASN A 1 91 ? -4.636 -17.924 -5.852 1.00 53.03 91 ASN A C 1
ATOM 698 O O . ASN A 1 91 ? -5.502 -18.148 -5.012 1.00 53.03 91 ASN A O 1
ATOM 702 N N . SER A 1 92 ? -3.696 -18.826 -6.098 1.00 53.84 92 SER A N 1
ATOM 703 C CA . SER A 1 92 ? -3.230 -19.775 -5.123 1.00 53.84 92 SER A CA 1
ATOM 704 C C . SER A 1 92 ? -2.700 -18.927 -3.983 1.00 53.84 92 SER A C 1
ATOM 706 O O . SER A 1 92 ? -1.606 -18.362 -4.058 1.00 53.84 92 SER A O 1
ATOM 708 N N . ALA A 1 93 ? -3.503 -18.793 -2.933 1.00 52.69 93 ALA A N 1
ATOM 709 C CA . ALA A 1 93 ? -3.018 -18.422 -1.623 1.00 52.69 93 ALA A CA 1
ATOM 710 C C . ALA A 1 93 ? -2.001 -19.493 -1.205 1.00 52.69 93 ALA A C 1
ATOM 712 O O . ALA A 1 93 ? -2.300 -20.405 -0.436 1.00 52.69 93 ALA A O 1
ATOM 713 N N . PHE A 1 94 ? -0.793 -19.439 -1.765 1.00 52.12 94 PHE A N 1
ATOM 714 C CA . PHE A 1 94 ? 0.295 -20.267 -1.316 1.00 52.12 94 PHE A CA 1
ATOM 715 C C . PHE A 1 94 ? 0.682 -19.699 0.038 1.00 52.12 94 PHE A C 1
ATOM 717 O O . PHE A 1 94 ? 1.478 -18.770 0.160 1.00 52.12 94 PHE A O 1
ATOM 724 N N . SER A 1 95 ? 0.118 -20.299 1.081 1.00 53.22 95 SER A N 1
ATOM 725 C CA . SER A 1 95 ? 0.783 -20.365 2.371 1.00 53.22 95 SER A CA 1
ATOM 726 C C . SER A 1 95 ? 2.053 -21.183 2.154 1.00 53.22 95 SER A C 1
ATOM 728 O O . SER A 1 95 ? 2.105 -22.371 2.472 1.00 53.22 95 SER A O 1
ATOM 730 N N . LEU A 1 96 ? 3.064 -20.581 1.518 1.00 55.78 96 LEU A N 1
ATOM 731 C CA . LEU A 1 96 ? 4.351 -21.221 1.329 1.00 55.78 96 LEU A CA 1
ATOM 732 C C . LEU A 1 96 ? 4.849 -21.565 2.719 1.00 55.78 96 LEU A C 1
ATOM 734 O O . LEU A 1 96 ? 4.994 -20.702 3.591 1.00 55.78 96 LEU A O 1
ATOM 738 N N . ARG A 1 97 ? 5.039 -22.866 2.948 1.00 58.88 97 ARG A N 1
ATOM 739 C CA . ARG A 1 97 ? 5.569 -23.354 4.207 1.00 58.88 97 ARG A CA 1
ATOM 740 C C . ARG A 1 97 ? 6.895 -22.610 4.431 1.00 58.88 97 ARG A C 1
ATOM 742 O O . ARG A 1 97 ? 7.858 -22.897 3.731 1.00 58.88 97 ARG A O 1
ATOM 749 N N . ALA A 1 98 ? 6.954 -21.695 5.405 1.00 69.38 98 ALA A N 1
ATOM 750 C CA . ALA A 1 98 ? 8.203 -21.022 5.760 1.00 69.38 98 ALA A CA 1
ATOM 751 C C . ALA A 1 98 ? 9.323 -22.062 5.938 1.00 69.38 98 AL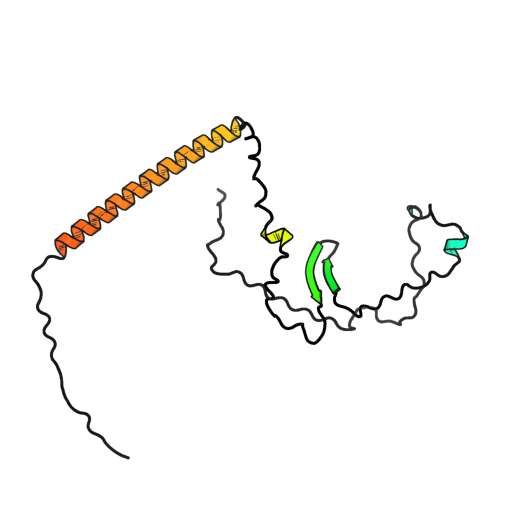A A C 1
ATOM 753 O O . ALA A 1 98 ? 9.093 -23.134 6.511 1.00 69.38 98 ALA A O 1
ATOM 754 N N . MET A 1 99 ? 10.520 -21.769 5.426 1.00 75.94 99 MET A N 1
ATOM 755 C CA . MET A 1 99 ? 11.655 -22.692 5.507 1.00 75.94 99 MET A CA 1
ATOM 756 C C . MET A 1 99 ? 11.876 -23.169 6.950 1.00 75.94 99 MET A C 1
ATOM 758 O O . MET A 1 99 ? 11.661 -22.412 7.901 1.00 75.94 99 MET A O 1
ATOM 762 N N . PHE A 1 100 ? 12.349 -24.409 7.121 1.00 77.88 100 PHE A N 1
ATOM 763 C CA . PHE A 1 100 ? 12.591 -25.034 8.434 1.00 77.88 100 PHE A CA 1
ATOM 764 C C . PHE A 1 100 ? 13.385 -24.121 9.384 1.00 77.88 100 PHE A C 1
ATOM 766 O O . PHE A 1 100 ? 13.043 -23.983 10.555 1.00 77.88 100 PHE A O 1
ATOM 773 N N . ARG A 1 101 ? 14.375 -23.399 8.841 1.00 78.81 101 ARG A N 1
ATOM 774 C CA . ARG A 1 101 ? 15.201 -22.427 9.574 1.00 78.81 101 ARG A CA 1
ATOM 775 C C . ARG A 1 101 ? 14.408 -21.271 10.192 1.00 78.81 101 ARG A C 1
ATOM 777 O O . ARG A 1 101 ? 14.767 -20.813 11.266 1.00 78.81 101 ARG A O 1
ATOM 784 N N . ILE A 1 102 ? 13.358 -20.788 9.525 1.00 76.69 102 ILE A N 1
ATOM 785 C CA . ILE A 1 102 ? 12.537 -19.659 9.998 1.00 76.69 102 ILE A CA 1
ATOM 786 C C . ILE A 1 102 ? 11.539 -20.142 11.050 1.00 76.69 102 ILE A C 1
ATOM 788 O O . ILE A 1 102 ? 11.321 -19.469 12.049 1.00 76.69 102 ILE A O 1
ATOM 792 N N . ARG A 1 103 ? 10.975 -21.336 10.851 1.00 75.06 103 ARG A N 1
ATOM 793 C CA . ARG A 1 103 ? 9.994 -21.940 11.764 1.00 75.06 103 ARG A CA 1
ATOM 794 C C . ARG A 1 103 ? 10.559 -22.334 13.108 1.00 75.06 103 ARG A C 1
ATOM 796 O O . ARG A 1 103 ? 9.888 -22.180 14.118 1.00 75.06 103 ARG A O 1
ATOM 803 N N . ASN A 1 104 ? 11.777 -22.861 13.088 1.00 83.56 104 ASN A N 1
ATOM 804 C CA . ASN A 1 104 ? 12.453 -23.324 14.291 1.00 83.56 104 ASN A CA 1
ATOM 805 C C . ASN A 1 104 ? 13.310 -22.230 14.916 1.00 83.56 104 ASN A C 1
ATOM 807 O O . ASN A 1 104 ? 13.974 -22.462 15.925 1.00 83.56 104 ASN A O 1
ATOM 811 N N . LYS A 1 105 ? 13.307 -21.028 14.328 1.00 84.00 105 LYS A N 1
ATOM 812 C CA . LYS A 1 105 ? 13.875 -19.869 14.988 1.00 84.00 105 LYS A CA 1
ATOM 813 C C . LYS A 1 105 ? 12.965 -19.546 16.164 1.00 84.00 105 LYS A C 1
ATOM 815 O O . LYS A 1 105 ? 11.792 -19.229 15.979 1.00 84.00 105 LYS A O 1
ATOM 820 N N . SER A 1 106 ? 13.511 -19.625 17.372 1.00 81.56 106 SER A N 1
ATOM 821 C CA . SER A 1 106 ? 12.832 -19.105 18.554 1.00 81.56 106 SER A CA 1
ATOM 822 C C . SER A 1 106 ? 12.390 -17.663 18.275 1.00 81.56 106 SER A C 1
ATOM 824 O O . SER A 1 106 ? 13.182 -16.919 17.675 1.00 81.56 106 SER A O 1
ATOM 826 N N . PRO A 1 107 ? 11.183 -17.250 18.705 1.00 80.62 107 PRO A N 1
ATOM 827 C CA . PRO A 1 107 ? 10.770 -15.858 18.624 1.00 80.62 107 PRO A CA 1
ATOM 828 C C . PRO A 1 107 ? 11.903 -14.953 19.120 1.00 80.62 107 PRO A C 1
ATOM 830 O O . PRO A 1 107 ? 12.601 -15.337 20.070 1.00 80.62 107 PRO A O 1
ATOM 833 N N . PRO A 1 108 ? 12.145 -13.797 18.477 1.00 82.50 108 PRO A N 1
ATOM 834 C CA . PRO A 1 108 ? 13.138 -12.856 18.965 1.00 82.50 108 PRO A CA 1
ATOM 835 C C . PRO A 1 108 ? 12.905 -12.635 20.456 1.00 82.50 108 PRO A C 1
ATOM 837 O O . PRO A 1 108 ? 11.785 -12.330 20.864 1.00 82.50 108 PRO A O 1
ATOM 840 N N . LYS A 1 109 ? 13.941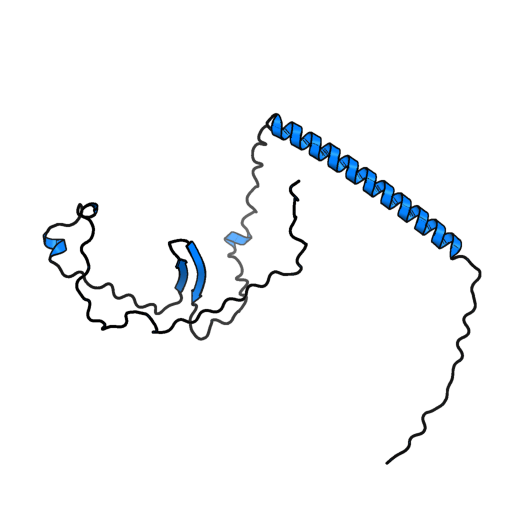 -12.841 21.276 1.00 78.12 109 LYS A N 1
ATOM 841 C CA . LYS A 1 109 ? 13.849 -12.532 22.701 1.00 78.12 109 LYS A CA 1
ATOM 842 C C . LYS A 1 109 ? 13.529 -11.046 22.794 1.00 78.12 109 LYS A C 1
ATOM 844 O O . LYS A 1 109 ? 14.355 -10.219 22.407 1.00 78.12 109 LYS A O 1
ATOM 849 N N . GLU A 1 110 ? 12.326 -10.717 23.248 1.00 76.44 110 GLU A N 1
ATOM 850 C CA . GLU A 1 110 ? 11.943 -9.340 23.520 1.00 76.44 110 GLU A CA 1
ATOM 851 C C . GLU A 1 110 ? 12.821 -8.849 24.668 1.00 76.44 110 GLU A C 1
ATOM 853 O O . GLU A 1 110 ? 12.545 -9.105 25.837 1.00 76.44 110 GLU A O 1
ATOM 858 N N . ILE A 1 111 ? 13.938 -8.197 24.343 1.00 77.69 111 ILE A N 1
ATOM 859 C CA . ILE A 1 111 ? 14.734 -7.498 25.344 1.00 77.69 111 ILE A CA 1
ATOM 860 C C . ILE A 1 111 ? 13.858 -6.329 25.800 1.00 77.69 111 ILE A C 1
ATOM 862 O O . ILE A 1 111 ? 13.565 -5.446 24.981 1.00 77.69 111 ILE A O 1
ATOM 866 N N . PRO A 1 112 ? 13.389 -6.310 27.061 1.00 76.25 112 PRO A N 1
ATOM 867 C CA . PRO A 1 112 ? 12.558 -5.221 27.531 1.00 76.25 112 PRO A CA 1
ATOM 868 C C . PRO A 1 112 ? 13.386 -3.943 27.437 1.00 76.25 112 PRO A C 1
ATOM 870 O O . PRO A 1 112 ? 14.432 -3.816 28.077 1.00 76.25 112 PRO A O 1
ATOM 873 N N . ARG A 1 113 ? 12.936 -2.997 26.606 1.00 74.00 113 ARG A N 1
ATOM 874 C CA . ARG A 1 113 ? 13.604 -1.698 26.506 1.00 74.00 113 ARG A CA 1
ATOM 875 C C . ARG A 1 113 ? 13.640 -1.055 27.898 1.00 74.00 113 ARG A C 1
ATOM 877 O O . ARG A 1 113 ? 12.645 -1.159 28.628 1.00 74.00 113 ARG A O 1
ATOM 884 N N . PRO A 1 114 ? 14.740 -0.374 28.268 1.00 78.25 114 PRO A N 1
ATOM 885 C CA . PRO A 1 114 ? 14.797 0.382 29.508 1.00 78.25 114 PRO A CA 1
ATOM 886 C C . PRO A 1 114 ? 13.593 1.319 29.575 1.00 78.25 114 PRO A C 1
ATOM 888 O O . PRO A 1 114 ? 13.354 2.099 28.653 1.00 78.25 114 PRO A O 1
ATOM 891 N N . LYS A 1 115 ? 12.796 1.214 30.643 1.00 76.19 115 LYS A N 1
ATOM 892 C CA . LYS A 1 115 ? 11.644 2.098 30.829 1.00 76.19 115 LYS A CA 1
ATOM 893 C C . LYS A 1 115 ? 12.165 3.518 31.008 1.00 76.19 115 LYS A C 1
ATOM 895 O O . LYS A 1 115 ? 12.795 3.828 32.018 1.00 76.19 115 LYS A O 1
ATOM 900 N N . GLU A 1 116 ? 11.899 4.364 30.025 1.00 80.00 116 GLU A N 1
ATOM 901 C CA . GLU A 1 116 ? 12.281 5.767 30.067 1.00 80.00 116 GLU A CA 1
ATOM 902 C C . GLU A 1 116 ? 11.623 6.457 31.274 1.00 80.00 116 GLU A C 1
ATOM 904 O O . GLU A 1 116 ? 10.440 6.251 31.576 1.00 80.00 116 GLU A O 1
ATOM 909 N N . LYS A 1 117 ? 12.403 7.252 32.018 1.00 84.25 117 LYS A N 1
ATOM 910 C CA . LYS A 1 117 ? 11.887 7.980 33.181 1.00 84.25 117 LYS A CA 1
ATOM 911 C C . LYS A 1 117 ? 10.897 9.036 32.693 1.00 84.25 117 LYS A C 1
ATOM 913 O O . LYS A 1 117 ? 11.286 10.000 32.046 1.00 84.25 117 LYS A O 1
ATOM 918 N N . LEU A 1 118 ? 9.626 8.887 33.067 1.00 80.75 118 LEU A N 1
ATOM 919 C CA . LEU A 1 118 ? 8.586 9.840 32.684 1.00 80.75 118 LEU A CA 1
ATOM 920 C C . LEU A 1 118 ? 8.908 11.261 33.167 1.00 80.75 118 LEU A C 1
ATOM 922 O O . LEU A 1 118 ? 9.220 11.481 34.347 1.00 80.75 118 LEU A O 1
ATOM 926 N N . THR A 1 119 ? 8.739 12.235 32.276 1.00 87.75 119 THR A N 1
ATOM 927 C CA . THR A 1 119 ? 8.870 13.661 32.591 1.00 87.75 119 THR A CA 1
ATOM 928 C C . THR A 1 119 ? 7.778 14.115 33.568 1.00 87.75 119 THR A C 1
ATOM 930 O O . THR A 1 119 ? 6.739 13.466 33.733 1.00 87.75 119 THR A O 1
ATOM 933 N N . LYS A 1 120 ? 7.968 15.266 34.234 1.00 91.19 120 LYS A N 1
ATOM 934 C CA . LYS A 1 120 ? 6.964 15.830 35.165 1.00 91.19 120 LYS A CA 1
ATOM 935 C C . LYS A 1 120 ? 5.593 16.017 34.489 1.00 91.19 120 LYS A C 1
ATOM 937 O O . LYS A 1 120 ? 4.562 15.740 35.105 1.00 91.19 120 LYS A O 1
ATOM 942 N N . ILE A 1 121 ? 5.585 16.424 33.216 1.00 90.69 121 ILE A N 1
ATOM 943 C CA . ILE A 1 121 ? 4.371 16.607 32.404 1.00 90.69 121 ILE A CA 1
ATOM 944 C C . ILE A 1 121 ? 3.685 15.260 32.153 1.00 90.69 121 ILE A C 1
ATOM 946 O O . ILE A 1 121 ? 2.484 15.127 32.399 1.00 90.69 121 ILE A O 1
ATOM 950 N N . GLN A 1 122 ? 4.444 14.238 31.750 1.00 87.69 122 GLN A N 1
ATOM 951 C CA . GLN A 1 122 ? 3.913 12.893 31.516 1.00 87.69 122 GLN A CA 1
ATOM 952 C C . GLN A 1 122 ? 3.338 12.276 32.799 1.00 87.69 122 GLN A C 1
ATOM 954 O O . GLN A 1 122 ? 2.223 11.755 32.779 1.00 87.69 122 GLN A O 1
ATOM 959 N N . LYS A 1 123 ? 4.019 12.430 33.945 1.00 93.19 123 LYS A N 1
ATOM 960 C CA . LYS A 1 123 ? 3.513 11.990 35.261 1.00 93.19 123 LYS A CA 1
ATOM 961 C C . LYS A 1 123 ? 2.198 12.678 35.637 1.00 93.19 123 LYS A C 1
ATOM 963 O O . LYS A 1 123 ? 1.278 12.029 36.140 1.00 93.19 123 LYS A O 1
ATOM 968 N N . LYS A 1 124 ? 2.075 13.988 35.378 1.00 92.44 124 LYS A N 1
ATOM 969 C CA . LYS A 1 124 ? 0.825 14.738 35.596 1.00 92.44 124 LYS A CA 1
ATOM 970 C C . LYS A 1 124 ? -0.293 14.211 34.690 1.00 92.44 124 LYS A C 1
ATOM 972 O O . LYS A 1 124 ? -1.399 13.970 35.176 1.00 92.44 124 LYS A O 1
ATOM 977 N N . GLY A 1 125 ? 0.006 13.965 33.413 1.00 90.94 125 GLY A N 1
ATOM 978 C CA . GLY A 1 125 ? -0.924 13.370 32.452 1.00 90.94 125 GLY A CA 1
ATOM 979 C C . GLY A 1 125 ? -1.404 11.981 32.877 1.00 90.94 125 GLY A C 1
ATOM 980 O O . GLY A 1 125 ? -2.607 11.713 32.885 1.00 90.94 125 GLY A O 1
ATOM 981 N N . GLU A 1 126 ? -0.493 11.117 33.323 1.00 89.75 126 GLU A N 1
ATOM 982 C CA . GLU A 1 126 ? -0.829 9.778 33.806 1.00 89.75 126 GLU A CA 1
ATOM 983 C C . GLU A 1 126 ? -1.696 9.823 35.073 1.00 89.75 126 GLU A C 1
ATOM 985 O O . GLU A 1 126 ? -2.705 9.120 35.163 1.00 89.75 126 GLU A O 1
ATOM 990 N N . LYS A 1 127 ? -1.384 10.714 36.025 1.00 93.62 127 LYS A N 1
ATOM 991 C CA . LYS A 1 127 ? -2.202 10.925 37.233 1.00 93.62 127 LYS A CA 1
ATOM 992 C C . LYS A 1 127 ? -3.636 11.336 36.882 1.00 93.62 127 LYS A C 1
ATOM 994 O O . LYS A 1 127 ? -4.585 10.831 37.484 1.00 93.62 127 LYS A O 1
ATOM 999 N N . ILE A 1 128 ? -3.810 12.220 35.898 1.00 92.56 128 ILE A N 1
ATOM 1000 C CA . ILE A 1 128 ? -5.134 12.643 35.416 1.00 92.56 128 ILE A CA 1
ATOM 1001 C C . ILE A 1 128 ? -5.859 11.477 34.731 1.00 92.56 128 ILE A C 1
ATOM 1003 O O . ILE A 1 128 ? -7.028 11.229 35.041 1.00 92.56 128 ILE A O 1
ATOM 1007 N N . ARG A 1 129 ? -5.174 10.715 33.865 1.00 90.25 129 ARG A N 1
ATOM 1008 C CA . ARG A 1 129 ? -5.739 9.522 33.205 1.00 90.25 129 ARG A CA 1
ATOM 1009 C C . ARG A 1 129 ? -6.231 8.495 34.226 1.00 90.25 129 ARG A C 1
ATOM 1011 O O . ARG A 1 129 ? -7.373 8.051 34.125 1.00 90.25 129 ARG A O 1
ATOM 1018 N N . ARG A 1 130 ? -5.435 8.196 35.260 1.00 93.56 130 ARG A N 1
ATOM 1019 C CA . ARG A 1 130 ? -5.823 7.284 36.353 1.00 93.56 130 ARG A CA 1
ATOM 1020 C C . ARG A 1 130 ? -7.058 7.783 37.108 1.00 93.56 130 ARG A C 1
ATOM 1022 O O . ARG A 1 130 ? -7.991 7.011 37.324 1.00 93.56 130 ARG A O 1
ATOM 1029 N N . LYS A 1 131 ? -7.115 9.077 37.454 1.00 93.19 131 LYS A N 1
ATOM 1030 C CA . LYS A 1 131 ? -8.297 9.676 38.105 1.00 93.19 131 LYS A CA 1
ATOM 1031 C C . LYS A 1 131 ? -9.553 9.563 37.233 1.00 93.19 131 LYS A C 1
ATOM 1033 O O . LYS A 1 131 ? -10.615 9.197 37.737 1.00 93.19 131 LYS A O 1
ATOM 1038 N N . ARG A 1 132 ? -9.442 9.840 35.929 1.00 91.75 132 ARG A N 1
ATOM 1039 C CA . ARG A 1 132 ? -10.566 9.740 34.984 1.00 91.75 132 ARG A CA 1
ATOM 1040 C C . ARG A 1 132 ? -11.044 8.292 34.830 1.00 91.75 132 ARG A C 1
ATOM 1042 O O . ARG A 1 132 ? -12.245 8.051 34.915 1.00 91.75 132 ARG A O 1
ATOM 1049 N N . ALA A 1 133 ? -10.126 7.335 34.692 1.00 92.12 133 ALA A N 1
ATOM 1050 C CA . ALA A 1 133 ? -10.453 5.911 34.607 1.00 92.12 133 ALA A CA 1
ATOM 1051 C C . ALA A 1 133 ? -11.169 5.405 35.872 1.00 92.12 133 ALA A C 1
ATOM 1053 O O . ALA A 1 133 ? -12.190 4.726 35.776 1.00 92.12 133 ALA A O 1
ATOM 1054 N N . ALA A 1 134 ? -10.701 5.801 37.062 1.00 93.12 134 ALA A N 1
ATOM 1055 C CA . ALA A 1 134 ? -11.361 5.460 38.322 1.00 93.12 134 ALA A CA 1
ATOM 1056 C C . ALA A 1 134 ? -12.789 6.030 38.405 1.00 93.12 134 ALA A C 1
ATOM 1058 O O . ALA A 1 134 ? -13.704 5.336 38.852 1.00 93.12 134 ALA A O 1
ATOM 1059 N N . LYS A 1 135 ? -13.004 7.268 37.932 1.00 93.31 135 LYS A N 1
ATOM 1060 C CA . LYS A 1 135 ? -14.342 7.877 37.858 1.00 93.31 135 LYS A CA 1
ATOM 1061 C C . LYS A 1 135 ? -15.262 7.100 36.912 1.00 93.31 135 LYS A C 1
ATOM 1063 O O . LYS A 1 135 ? -16.374 6.766 37.312 1.00 93.31 135 LYS A O 1
ATOM 1068 N N . MET A 1 136 ? -14.787 6.753 35.713 1.00 90.12 136 MET A N 1
ATOM 1069 C CA . MET A 1 136 ? -15.568 5.958 34.754 1.00 90.12 136 MET A CA 1
ATOM 1070 C C . MET A 1 136 ? -15.907 4.570 35.306 1.00 90.12 136 MET A C 1
ATOM 1072 O O . MET A 1 136 ? -17.050 4.136 35.205 1.00 90.12 136 MET A O 1
ATOM 1076 N N . LYS A 1 137 ? -14.959 3.902 35.978 1.00 92.62 137 LYS A N 1
ATOM 1077 C CA . LYS A 1 137 ? -15.198 2.597 36.617 1.00 92.62 137 LYS A CA 1
ATOM 1078 C C . LYS A 1 137 ? -16.277 2.677 37.703 1.00 92.62 137 LYS A C 1
ATOM 1080 O O . LYS A 1 137 ? -17.130 1.797 37.777 1.00 92.62 137 LYS A O 1
ATOM 1085 N N . ARG A 1 138 ? -16.276 3.740 38.520 1.00 91.81 138 ARG A N 1
ATOM 1086 C CA . ARG A 1 138 ? -17.323 3.982 39.531 1.00 91.81 138 ARG A CA 1
ATOM 1087 C C . ARG A 1 138 ? -18.694 4.199 38.889 1.00 91.81 138 ARG A C 1
ATOM 1089 O O . ARG A 1 138 ? -19.661 3.583 39.325 1.00 91.81 138 ARG A O 1
ATOM 1096 N N . GLN A 1 139 ? -18.766 5.013 37.836 1.00 90.00 139 GLN A N 1
ATOM 1097 C CA . GLN A 1 139 ? -20.013 5.260 37.105 1.00 90.00 139 GLN A CA 1
ATOM 1098 C C . GLN A 1 139 ? -20.555 3.977 36.458 1.00 90.00 139 GLN A C 1
ATOM 1100 O O . GLN A 1 139 ? -21.728 3.653 36.631 1.00 90.00 139 GLN A O 1
ATOM 1105 N N . ALA A 1 140 ? -19.697 3.194 35.800 1.00 91.69 140 ALA A N 1
ATOM 1106 C CA . ALA A 1 140 ? -20.074 1.909 35.215 1.00 91.69 140 ALA A CA 1
ATOM 1107 C C . ALA A 1 140 ? -20.594 0.919 36.275 1.00 91.69 140 ALA A C 1
ATOM 1109 O O . ALA A 1 140 ? -21.621 0.269 36.071 1.00 91.69 140 ALA A O 1
ATOM 1110 N N . ALA A 1 141 ? -19.941 0.846 37.441 1.00 91.62 141 ALA A N 1
ATOM 1111 C CA . ALA A 1 141 ? -20.392 0.010 38.553 1.00 91.62 141 ALA A CA 1
ATOM 1112 C C . ALA A 1 141 ? -21.763 0.449 39.100 1.00 91.62 141 ALA A C 1
ATOM 1114 O O . ALA A 1 141 ? -22.599 -0.393 39.435 1.00 91.62 141 ALA A O 1
ATOM 1115 N N . GLU A 1 142 ? -22.032 1.755 39.159 1.00 90.88 142 GLU A N 1
ATOM 1116 C CA . GLU A 1 142 ? -23.327 2.276 39.599 1.00 90.88 142 GLU A CA 1
ATOM 1117 C C . GLU A 1 142 ? -24.450 1.944 38.603 1.00 90.88 142 GLU A C 1
ATOM 1119 O O . GLU A 1 142 ? -25.531 1.510 39.016 1.00 90.88 142 GLU A O 1
ATOM 1124 N N . VAL A 1 143 ? -24.187 2.077 37.299 1.00 89.44 143 VAL A N 1
ATOM 1125 C CA . VAL A 1 143 ? -25.124 1.695 36.229 1.00 89.44 143 VAL A CA 1
ATOM 1126 C C . VAL A 1 143 ? -25.420 0.194 36.280 1.00 89.44 143 VAL A C 1
ATOM 1128 O O . VAL A 1 143 ? -26.588 -0.205 36.279 1.00 89.44 143 VAL A O 1
ATOM 1131 N N . LEU A 1 144 ? -24.394 -0.650 36.427 1.00 89.56 144 LEU A N 1
ATOM 1132 C CA . LEU A 1 144 ? -24.559 -2.097 36.613 1.00 89.56 144 LEU A CA 1
ATOM 1133 C C . LEU A 1 144 ? -25.370 -2.431 37.876 1.00 89.56 144 LEU A C 1
ATOM 1135 O O . LEU A 1 144 ? -26.210 -3.331 37.869 1.00 89.56 144 LEU A O 1
ATOM 1139 N N . ARG A 1 145 ? -25.185 -1.685 38.971 1.00 90.62 145 ARG A N 1
ATOM 1140 C CA . ARG A 1 145 ? -25.985 -1.867 40.191 1.00 90.62 145 ARG A CA 1
ATOM 1141 C C . ARG A 1 145 ? -27.454 -1.492 39.969 1.00 90.62 145 ARG A C 1
ATOM 1143 O O . ARG A 1 145 ? -28.338 -2.219 40.423 1.00 90.62 145 ARG A O 1
ATOM 1150 N N . LYS A 1 146 ? -27.731 -0.380 39.278 1.00 89.12 146 LYS A N 1
ATOM 1151 C CA . LYS A 1 146 ? -29.100 0.078 38.966 1.00 89.12 146 LYS A CA 1
ATOM 1152 C C . LYS A 1 146 ? -29.827 -0.898 38.039 1.00 89.12 146 LYS A C 1
ATOM 1154 O O . LYS A 1 146 ? -30.973 -1.247 38.314 1.00 89.12 146 LYS A O 1
ATOM 1159 N N . THR A 1 147 ? -29.160 -1.393 36.998 1.00 86.56 147 THR A N 1
ATOM 1160 C CA . THR A 1 147 ? -29.722 -2.397 36.075 1.00 86.56 147 THR A CA 1
ATOM 1161 C C . THR A 1 147 ? -30.016 -3.720 36.782 1.00 86.56 147 THR A C 1
ATOM 1163 O O . THR A 1 147 ? -31.121 -4.243 36.643 1.00 86.56 147 THR A O 1
ATOM 1166 N N . ARG A 1 148 ? -29.107 -4.217 37.639 1.00 84.94 148 ARG A N 1
ATOM 1167 C CA . ARG A 1 148 ? -29.363 -5.404 38.481 1.00 84.94 148 ARG A CA 1
ATOM 1168 C C . ARG A 1 148 ? -30.571 -5.224 39.404 1.00 84.94 148 ARG A C 1
ATOM 1170 O O . ARG A 1 148 ? -31.395 -6.132 39.499 1.00 84.94 148 ARG A O 1
ATOM 1177 N N . LYS A 1 149 ? -30.716 -4.059 40.055 1.00 84.31 149 LYS A N 1
ATOM 1178 C CA . LYS A 1 149 ? -31.892 -3.753 40.894 1.00 84.31 149 LYS A CA 1
ATOM 1179 C C . LYS A 1 149 ? -33.189 -3.762 40.077 1.00 84.31 149 LYS A C 1
ATOM 1181 O O . LYS A 1 149 ? -34.129 -4.437 40.485 1.00 84.31 149 LYS A O 1
ATOM 1186 N N . ARG A 1 150 ? -33.211 -3.094 38.914 1.00 79.19 150 ARG A N 1
ATOM 1187 C CA . ARG A 1 150 ? -34.371 -3.068 38.000 1.00 79.19 150 ARG A CA 1
ATOM 1188 C C . ARG A 1 150 ? -34.762 -4.468 37.521 1.00 79.19 150 ARG A C 1
ATOM 1190 O O . ARG A 1 150 ? -35.935 -4.826 37.593 1.00 79.19 150 ARG A O 1
ATOM 1197 N N . LYS A 1 151 ? -33.784 -5.289 37.121 1.00 79.56 151 LYS A N 1
ATOM 1198 C CA . LYS A 1 151 ? -34.020 -6.684 36.716 1.00 79.56 151 LYS A CA 1
ATOM 1199 C C . LYS A 1 151 ? -34.616 -7.507 37.864 1.00 79.56 151 LYS A C 1
ATOM 1201 O O . LYS A 1 151 ? -35.608 -8.194 37.658 1.00 79.56 151 LYS A O 1
ATOM 1206 N N . LYS A 1 152 ? -34.087 -7.379 39.090 1.00 81.00 152 LYS A N 1
ATOM 1207 C CA . LYS A 1 152 ? -34.629 -8.067 40.279 1.00 81.00 152 LYS A CA 1
ATOM 1208 C C . LYS A 1 152 ? -36.068 -7.639 40.595 1.00 81.00 152 LYS A C 1
ATOM 1210 O O . LYS A 1 152 ? -36.884 -8.490 40.928 1.00 81.00 152 LYS A O 1
ATOM 1215 N N . THR A 1 153 ? -36.400 -6.351 40.473 1.00 74.69 153 THR A N 1
ATOM 1216 C CA . THR A 1 153 ? -37.781 -5.869 40.665 1.00 74.69 153 THR A CA 1
ATOM 1217 C C . THR A 1 153 ? -38.732 -6.335 39.565 1.00 74.69 153 THR A C 1
ATOM 1219 O O . THR A 1 153 ? -39.867 -6.679 39.872 1.00 74.69 153 THR A O 1
ATOM 1222 N N . MET A 1 154 ? -38.280 -6.394 38.308 1.00 68.81 154 MET A N 1
ATOM 1223 C CA . MET A 1 154 ? -39.091 -6.908 37.199 1.00 68.81 154 MET A CA 1
ATOM 1224 C C . MET A 1 154 ? -39.357 -8.408 37.341 1.00 68.81 154 MET A C 1
ATOM 1226 O O . MET A 1 154 ? -40.496 -8.825 37.194 1.00 68.81 154 MET A O 1
ATOM 1230 N N . MET A 1 155 ? -38.354 -9.205 37.725 1.00 66.31 155 MET A N 1
ATOM 1231 C CA . MET A 1 155 ? -38.556 -10.642 37.956 1.00 66.31 155 MET A CA 1
ATOM 1232 C C . MET A 1 155 ? -39.482 -10.912 39.149 1.00 66.31 155 MET A C 1
ATOM 1234 O O . MET A 1 155 ? -40.300 -11.814 39.074 1.00 66.31 155 MET A O 1
ATOM 1238 N N . LYS A 1 156 ? -39.428 -10.098 40.216 1.00 65.88 156 LYS A N 1
ATOM 1239 C CA . LYS A 1 156 ? -40.394 -10.193 41.327 1.00 65.88 156 LYS A CA 1
ATOM 1240 C C . LYS A 1 156 ? -41.829 -9.832 40.920 1.00 65.88 156 LYS A C 1
ATOM 1242 O O . LYS A 1 156 ? -42.753 -10.397 41.482 1.00 65.88 156 LYS A O 1
ATOM 1247 N N . LYS A 1 157 ? -42.016 -8.908 39.970 1.00 58.94 157 LYS A N 1
ATOM 1248 C CA . LYS A 1 157 ? -43.342 -8.559 39.423 1.00 58.94 157 LYS A CA 1
ATOM 1249 C C . LYS A 1 157 ? -43.856 -9.565 38.384 1.00 58.94 157 LYS A C 1
ATOM 1251 O O . LYS A 1 157 ? -45.056 -9.622 38.168 1.00 58.94 157 LYS A O 1
ATOM 1256 N N . ALA A 1 158 ? -42.968 -10.335 37.752 1.00 57.41 158 ALA A N 1
ATOM 1257 C CA . ALA A 1 158 ? -43.319 -11.348 36.755 1.00 57.41 158 ALA A CA 1
ATOM 1258 C C . ALA A 1 158 ? -43.754 -12.697 37.364 1.00 57.41 158 ALA A C 1
ATOM 1260 O O . ALA A 1 158 ? -44.237 -13.554 36.633 1.00 57.41 158 ALA A O 1
ATOM 1261 N N . VAL A 1 159 ? -43.625 -12.889 38.683 1.00 52.22 159 VAL A N 1
ATOM 1262 C CA . VAL A 1 159 ? -44.248 -14.015 39.404 1.00 52.22 159 VAL A CA 1
ATOM 1263 C C . VAL A 1 159 ? -45.680 -13.614 39.783 1.00 52.22 159 VAL A C 1
ATOM 1265 O O . VAL A 1 159 ? -45.996 -13.383 40.945 1.00 52.22 159 VAL A O 1
ATOM 1268 N N . GLY A 1 160 ? -46.526 -13.432 38.770 1.00 55.38 160 GLY A N 1
ATOM 1269 C CA . GLY A 1 160 ? -47.982 -13.528 38.909 1.00 55.38 160 GLY A CA 1
ATOM 1270 C C . GLY A 1 160 ? -48.417 -14.974 38.640 1.00 55.38 160 GLY A C 1
ATOM 1271 O O . GLY A 1 160 ? -47.636 -15.721 38.044 1.00 55.38 160 GLY A O 1
ATOM 1272 N N . PRO A 1 161 ? -49.610 -15.405 39.089 1.00 54.03 161 PRO A N 1
ATOM 1273 C CA . PRO A 1 161 ? -50.054 -16.784 38.907 1.00 54.03 161 PRO A CA 1
ATOM 1274 C C . PRO A 1 161 ? -50.102 -17.132 37.410 1.00 54.03 161 PRO A C 1
ATOM 1276 O O . PRO A 1 161 ? -50.314 -16.238 36.583 1.00 54.03 161 PRO A O 1
ATOM 1279 N N . PRO A 1 162 ? -49.879 -18.404 37.038 1.00 46.31 162 PRO A N 1
ATOM 1280 C CA . PRO A 1 162 ? -49.813 -18.796 35.641 1.00 46.31 162 PRO A CA 1
ATOM 1281 C C . PRO A 1 162 ? -51.176 -18.546 34.992 1.00 46.31 162 PRO A C 1
ATOM 1283 O O . PRO A 1 162 ? -52.173 -19.173 35.343 1.00 46.31 162 PRO A O 1
ATOM 1286 N N . VAL A 1 163 ? -51.221 -17.614 34.042 1.00 49.75 163 VAL A N 1
ATOM 1287 C CA . VAL A 1 163 ? -52.374 -17.459 33.157 1.00 49.75 163 VAL A CA 1
ATOM 1288 C C . VAL A 1 163 ? -52.329 -18.633 32.185 1.00 49.75 163 VAL A C 1
ATOM 1290 O O . VAL A 1 163 ? -51.426 -18.725 31.354 1.00 49.75 163 VAL A O 1
ATOM 1293 N N . ALA A 1 164 ? -53.274 -19.560 32.333 1.00 47.38 164 ALA A N 1
ATOM 1294 C CA . ALA A 1 164 ? -53.447 -20.680 31.422 1.00 47.38 164 ALA A CA 1
ATOM 1295 C C . ALA A 1 164 ? -53.830 -20.151 30.031 1.00 47.38 164 ALA A C 1
ATOM 1297 O O . ALA A 1 164 ? -54.938 -19.660 29.819 1.00 47.38 164 ALA A O 1
ATOM 1298 N N . ILE A 1 165 ? -52.899 -20.237 29.082 1.00 47.84 165 ILE A N 1
ATOM 1299 C CA . ILE A 1 165 ? -53.158 -19.958 27.669 1.00 47.84 165 ILE A CA 1
ATOM 1300 C C . ILE A 1 165 ? -53.732 -21.242 27.065 1.00 47.84 165 ILE A C 1
ATOM 1302 O O . ILE A 1 165 ? -53.016 -22.226 26.891 1.00 47.84 165 ILE A O 1
ATOM 1306 N N . THR A 1 166 ? -55.030 -21.251 26.768 1.00 43.81 166 THR A N 1
ATOM 1307 C CA . THR A 1 166 ? -55.672 -22.333 26.014 1.00 43.81 166 THR A CA 1
ATOM 1308 C C . THR A 1 166 ? -55.515 -22.072 24.516 1.00 43.81 166 THR A C 1
ATOM 1310 O O . THR A 1 166 ? -55.977 -21.061 23.992 1.00 43.81 166 THR A O 1
ATOM 1313 N N . PHE A 1 167 ? -54.850 -22.987 23.810 1.00 42.84 167 PHE A N 1
ATOM 1314 C CA . PHE A 1 167 ? -54.804 -22.995 22.348 1.00 42.84 167 PHE A CA 1
ATOM 1315 C C . PHE A 1 167 ? -56.072 -23.665 21.806 1.00 42.84 167 PHE A C 1
ATOM 1317 O O . PHE A 1 167 ? -56.295 -24.853 22.037 1.00 42.84 167 PHE A O 1
ATOM 1324 N N . ARG A 1 168 ? -56.900 -22.924 21.060 1.00 43.00 168 ARG A N 1
ATOM 1325 C CA . ARG A 1 168 ? -57.947 -23.521 20.217 1.00 43.00 168 ARG A CA 1
ATOM 1326 C C . ARG A 1 168 ? -57.304 -24.073 18.945 1.00 43.00 168 ARG A C 1
ATOM 1328 O O . ARG A 1 168 ? -56.873 -23.314 18.082 1.00 43.00 168 ARG A O 1
ATOM 1335 N N . SER A 1 169 ? -57.245 -25.397 18.846 1.00 43.75 169 SER A N 1
ATOM 1336 C CA . SER A 1 169 ? -56.954 -26.119 17.607 1.00 43.75 169 SER A CA 1
ATOM 1337 C C . SER A 1 169 ? -58.171 -26.023 16.683 1.00 43.75 169 SER A C 1
ATOM 1339 O O . SER A 1 169 ? -59.246 -26.516 17.017 1.00 43.75 169 SER A O 1
ATOM 1341 N N . HIS A 1 170 ? -58.010 -25.373 15.532 1.00 47.69 170 HIS A N 1
ATOM 1342 C CA . HIS A 1 170 ? -58.942 -25.488 14.415 1.00 47.69 170 HIS A CA 1
ATOM 1343 C C . HIS A 1 170 ? -58.350 -26.483 13.415 1.00 47.69 170 HIS A C 1
ATOM 1345 O O . HIS A 1 170 ? -57.540 -26.120 12.567 1.00 47.69 170 HIS A O 1
ATOM 1351 N N . ASN A 1 171 ? -58.732 -27.754 13.550 1.00 47.59 171 ASN A N 1
ATOM 1352 C CA . ASN A 1 171 ? -58.546 -28.748 12.501 1.00 47.59 171 ASN A CA 1
ATOM 1353 C C . ASN A 1 171 ? -59.708 -28.635 11.510 1.00 47.59 171 ASN A C 1
ATOM 1355 O O . ASN A 1 171 ? -60.840 -28.988 11.834 1.00 47.59 171 ASN A O 1
ATOM 1359 N N . SER A 1 172 ? -59.412 -28.197 10.293 1.00 51.78 172 SER A N 1
ATOM 1360 C CA . SER A 1 172 ? -60.273 -28.388 9.125 1.00 51.78 172 SER A CA 1
ATOM 1361 C C . SER A 1 172 ? -59.398 -28.833 7.949 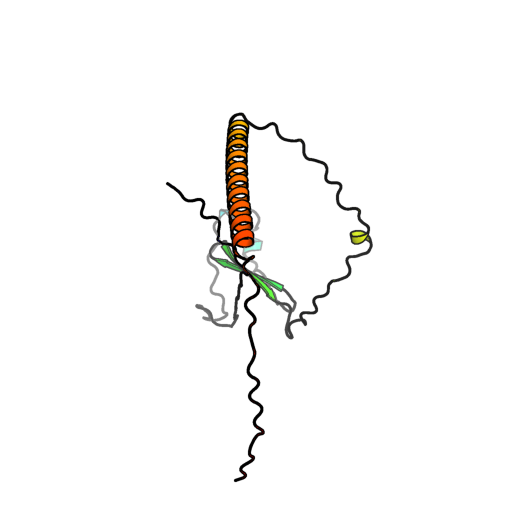1.00 51.78 172 SER A C 1
ATOM 1363 O O . SER A 1 172 ? -58.389 -28.173 7.687 1.00 51.78 172 SER A O 1
ATOM 1365 N N . PRO A 1 173 ? -59.726 -29.948 7.272 1.00 49.56 173 PRO A N 1
ATOM 1366 C CA . PRO A 1 173 ? -58.919 -30.495 6.185 1.00 49.56 173 PRO A CA 1
ATOM 1367 C C . PRO A 1 173 ? -59.098 -29.696 4.878 1.00 49.56 173 PRO A C 1
ATOM 1369 O O . PRO A 1 173 ? -60.1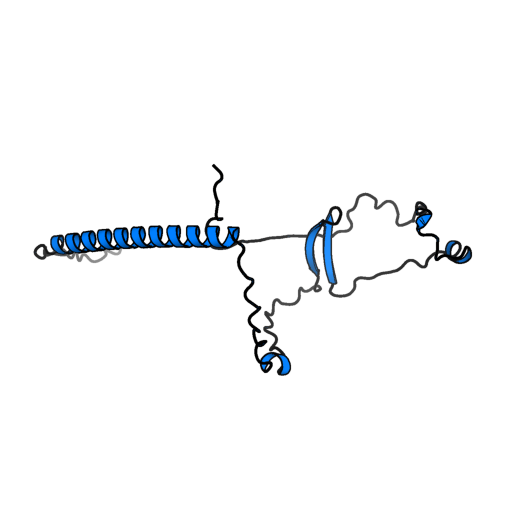16 -29.022 4.711 1.00 49.56 173 PRO A O 1
ATOM 1372 N N . PRO A 1 174 ? -58.131 -29.764 3.943 1.00 46.03 174 PRO A N 1
ATOM 1373 C CA . PRO A 1 174 ? -58.146 -28.970 2.720 1.00 46.03 174 PRO A CA 1
ATOM 1374 C C . PRO A 1 174 ? -59.044 -29.597 1.644 1.00 46.03 174 PRO A C 1
ATOM 1376 O O . PRO A 1 174 ? -58.898 -30.768 1.292 1.00 46.03 174 PRO A O 1
ATOM 1379 N N . THR A 1 175 ? -59.942 -28.795 1.078 1.00 46.59 175 THR A N 1
ATOM 1380 C CA . THR A 1 175 ? -60.728 -29.141 -0.111 1.00 46.59 175 THR A CA 1
ATOM 1381 C C . THR A 1 175 ? -59.888 -28.891 -1.365 1.00 46.59 175 THR A C 1
ATOM 1383 O O . THR A 1 175 ? -59.533 -27.755 -1.670 1.00 46.59 175 THR A O 1
ATOM 1386 N N . PHE A 1 176 ? -59.562 -29.955 -2.102 1.00 43.66 176 PHE A N 1
ATOM 1387 C CA . PHE A 1 176 ? -58.987 -29.867 -3.445 1.00 43.66 176 PHE A CA 1
ATOM 1388 C C . PHE A 1 176 ? -60.078 -29.480 -4.452 1.00 43.66 176 PHE A C 1
ATOM 1390 O O . PHE A 1 176 ? -61.058 -30.208 -4.603 1.00 43.66 176 PHE A O 1
ATOM 1397 N N . LEU A 1 177 ? -59.879 -28.386 -5.187 1.00 44.31 177 LEU A N 1
ATOM 1398 C CA . LEU A 1 177 ? -60.601 -28.097 -6.427 1.00 44.31 177 LEU A CA 1
ATOM 1399 C C . LEU A 1 177 ? -59.592 -28.084 -7.577 1.00 44.31 177 LEU A C 1
ATOM 1401 O O . LEU A 1 177 ? -58.664 -27.280 -7.599 1.00 44.31 177 LEU A O 1
ATOM 1405 N N . ARG A 1 178 ? -59.769 -29.041 -8.493 1.00 41.91 178 ARG A N 1
ATOM 1406 C CA . ARG A 1 178 ? -59.106 -29.111 -9.798 1.00 41.91 178 ARG A CA 1
ATOM 1407 C C . ARG A 1 178 ? -59.769 -28.114 -10.747 1.00 41.91 178 ARG A C 1
ATOM 1409 O O . ARG A 1 178 ? -60.991 -28.142 -10.840 1.00 41.91 178 ARG A O 1
ATOM 1416 N N . HIS A 1 179 ? -58.964 -27.363 -11.493 1.00 43.16 179 HIS A N 1
ATOM 1417 C CA . HIS A 1 179 ? -59.182 -27.038 -12.904 1.00 43.16 179 HIS A CA 1
ATOM 1418 C C . HIS A 1 179 ? -57.824 -26.856 -13.575 1.00 43.16 179 HIS A C 1
ATOM 1420 O O . HIS A 1 179 ? -56.943 -26.242 -12.934 1.00 43.16 179 HIS A O 1
#

Organism: Heligmosomoides polygyrus (NCBI:txid6339)

Foldseek 3Di:
DDDPPDPPDDPDDDDDDDDDDDPDDDPPPDPPDDDDDDDDPPVVPPADPVNVVDDPDPPDDDPPAKDKDFDDDPNHTPDIDIDHDPVPPPPPPPPPPPPPVVVPPDDPPPPPPPDDDDDPVRVVVVVVVVVVVVVVVVVVVVVVVVVVVVVVVVVVVVPDPDDDDDDDDDDDDDDDDDD

Radius of gyration: 37.29 Å; chains: 1; bounding box: 96×54×76 Å